Protein AF-A0A1I7K5R8-F1 (afdb_monomer)

Solvent-accessible surface area (backbone atoms only — not comparab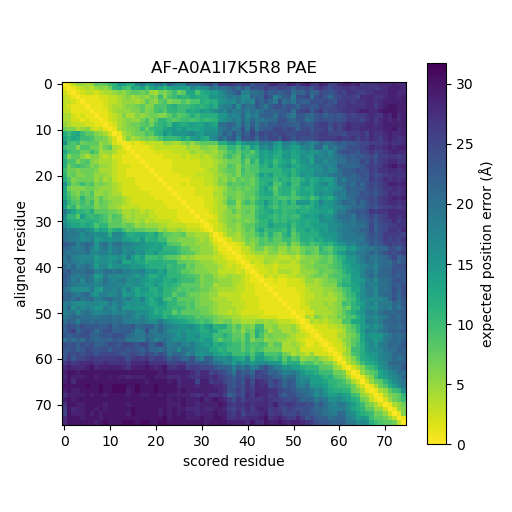le to full-atom values): 4752 Å² total; per-residue (Å²): 133,87,49,70,67,56,54,45,68,70,38,62,70,68,57,27,54,51,50,52,49,54,49,50,54,51,51,51,54,52,57,73,56,60,74,48,93,93,53,78,94,52,95,45,74,68,50,42,51,53,57,53,47,50,53,54,49,48,52,62,70,70,61,64,74,65,92,82,72,81,72,84,77,79,132

Sequence (75 aa):
MLSLDDIVAAAAGDERDALRRAMAEDLETAAARRGGPGFVGASTPADLARALGRERRARLSTGTPRRGDPGRRQA

Structure (mmCIF, N/CA/C/O backbone):
data_AF-A0A1I7K5R8-F1
#
_entry.id   AF-A0A1I7K5R8-F1
#
loop_
_atom_site.group_PDB
_atom_site.id
_atom_site.type_symbol
_atom_site.label_atom_id
_atom_site.label_alt_id
_atom_site.label_comp_id
_atom_site.label_asym_id
_atom_site.label_entity_id
_atom_site.label_seq_id
_atom_site.pdbx_PDB_ins_code
_atom_site.Cartn_x
_atom_site.Cartn_y
_atom_site.Cartn_z
_atom_site.occupancy
_atom_site.B_iso_or_equiv
_atom_site.auth_seq_id
_atom_site.auth_comp_id
_atom_site.auth_asym_id
_atom_site.auth_atom_id
_atom_site.pdbx_PDB_model_num
ATOM 1 N N . MET A 1 1 ? 1.301 12.770 -15.781 1.00 61.34 1 MET A N 1
ATOM 2 C CA . MET A 1 1 ? 2.127 11.983 -14.842 1.00 61.34 1 MET A CA 1
ATOM 3 C C . MET A 1 1 ? 2.358 10.645 -15.515 1.00 61.34 1 MET A C 1
ATOM 5 O O . MET A 1 1 ? 1.368 10.068 -15.942 1.00 61.34 1 MET A O 1
ATOM 9 N N . LEU A 1 2 ? 3.607 10.223 -15.713 1.00 71.25 2 LEU A N 1
ATOM 10 C CA . LEU A 1 2 ? 3.892 8.909 -16.302 1.00 71.25 2 LEU A CA 1
ATOM 11 C C . LEU A 1 2 ? 3.491 7.821 -15.305 1.00 71.25 2 LEU A C 1
ATOM 13 O O . LEU A 1 2 ? 3.764 7.964 -14.109 1.00 71.25 2 LEU A O 1
ATOM 17 N N . SER A 1 3 ? 2.803 6.786 -15.782 1.00 82.44 3 SER A N 1
ATOM 18 C CA . SER A 1 3 ? 2.479 5.627 -14.960 1.00 82.44 3 SER A CA 1
ATOM 19 C C . SER A 1 3 ? 3.703 4.727 -14.818 1.00 82.44 3 SER A C 1
ATOM 21 O O . SER A 1 3 ? 4.673 4.829 -15.571 1.00 82.44 3 SER A O 1
ATOM 23 N N . LEU A 1 4 ? 3.661 3.831 -13.837 1.00 76.12 4 LEU A N 1
ATOM 24 C CA . LEU A 1 4 ? 4.732 2.866 -13.650 1.00 76.12 4 LEU A CA 1
ATOM 25 C C . LEU A 1 4 ? 4.921 1.978 -14.887 1.00 76.12 4 LEU A C 1
ATOM 27 O O . LEU A 1 4 ? 6.053 1.739 -15.302 1.00 76.12 4 LEU A O 1
ATOM 31 N N . ASP A 1 5 ? 3.819 1.533 -15.488 1.00 81.19 5 ASP A N 1
ATOM 32 C CA . ASP A 1 5 ? 3.862 0.702 -16.688 1.00 81.19 5 ASP A CA 1
ATOM 33 C C . ASP A 1 5 ? 4.505 1.445 -17.863 1.00 81.19 5 ASP A C 1
ATOM 35 O O . ASP A 1 5 ? 5.237 0.828 -18.633 1.00 81.19 5 ASP A O 1
ATOM 39 N N . ASP A 1 6 ? 4.339 2.770 -17.952 1.00 81.12 6 ASP A N 1
ATOM 40 C CA . ASP A 1 6 ? 4.988 3.591 -18.982 1.00 81.12 6 ASP 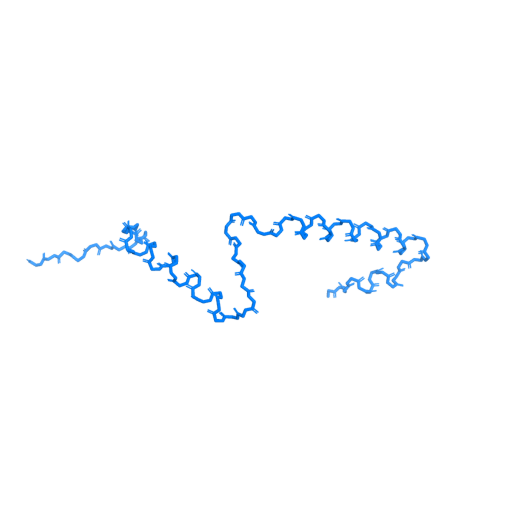A CA 1
ATOM 41 C C . ASP A 1 6 ? 6.512 3.664 -18.787 1.00 81.12 6 ASP A C 1
ATOM 43 O O . ASP A 1 6 ? 7.270 3.609 -19.755 1.00 81.12 6 ASP A O 1
ATOM 47 N N . ILE A 1 7 ? 6.980 3.751 -17.537 1.00 75.94 7 ILE A N 1
ATOM 48 C CA . ILE A 1 7 ? 8.414 3.795 -17.198 1.00 75.94 7 ILE A CA 1
ATOM 49 C C . ILE A 1 7 ? 9.065 2.432 -17.465 1.00 75.94 7 ILE A C 1
ATOM 51 O O . ILE A 1 7 ? 10.116 2.347 -18.099 1.00 75.94 7 ILE A O 1
ATOM 55 N N . VAL A 1 8 ? 8.403 1.354 -17.042 1.00 79.12 8 VAL A N 1
ATOM 56 C CA . VAL A 1 8 ? 8.805 -0.034 -17.311 1.00 79.12 8 VAL A CA 1
ATOM 57 C C . VAL A 1 8 ? 8.832 -0.284 -18.824 1.00 79.12 8 VAL A C 1
ATOM 59 O O . VAL A 1 8 ? 9.772 -0.894 -19.327 1.00 79.12 8 VAL A O 1
ATOM 62 N N . ALA A 1 9 ? 7.835 0.206 -19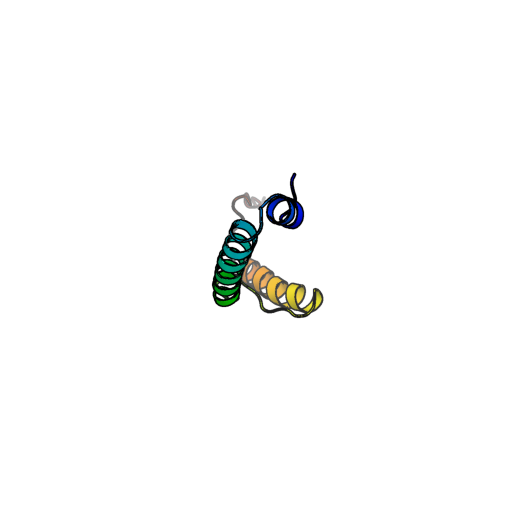.567 1.00 77.19 9 ALA A N 1
ATOM 63 C CA . ALA A 1 9 ? 7.749 0.062 -21.018 1.00 77.19 9 ALA A CA 1
ATOM 64 C C . ALA A 1 9 ? 8.841 0.837 -21.775 1.00 77.19 9 ALA A C 1
ATOM 66 O O . ALA A 1 9 ? 9.266 0.383 -22.839 1.00 77.19 9 ALA A O 1
ATOM 67 N N . ALA A 1 10 ? 9.310 1.960 -21.227 1.00 74.56 10 ALA A N 1
ATOM 68 C CA . ALA A 1 10 ? 10.398 2.751 -21.795 1.00 74.56 10 ALA A CA 1
ATOM 69 C C . ALA A 1 10 ? 11.794 2.151 -21.528 1.00 74.56 10 ALA A C 1
ATOM 71 O O . ALA A 1 10 ? 12.704 2.363 -22.326 1.00 74.56 10 ALA A O 1
ATOM 72 N N . ALA A 1 11 ? 11.962 1.374 -20.451 1.00 72.94 11 ALA A N 1
ATOM 73 C CA . ALA A 1 11 ? 13.209 0.674 -20.145 1.00 72.94 11 ALA A CA 1
ATOM 74 C C . ALA A 1 11 ? 13.442 -0.522 -21.092 1.00 72.94 11 ALA A C 1
ATOM 76 O O . ALA A 1 11 ? 12.526 -1.320 -21.360 1.00 72.94 11 ALA A O 1
ATOM 77 N N . ALA A 1 12 ? 14.675 -0.664 -21.588 1.00 69.94 12 ALA A N 1
ATOM 78 C CA . ALA A 1 12 ? 15.081 -1.760 -22.466 1.00 69.94 12 ALA A CA 1
ATOM 79 C C . ALA A 1 12 ? 15.453 -3.013 -21.655 1.00 69.94 12 ALA A C 1
ATOM 81 O O . ALA A 1 12 ? 16.248 -2.931 -20.725 1.00 69.94 12 ALA A O 1
ATOM 82 N N . GLY A 1 13 ? 14.896 -4.171 -22.039 1.00 70.50 13 GLY A N 1
ATOM 83 C CA . GLY A 1 13 ? 15.300 -5.518 -21.596 1.00 70.50 13 GLY A CA 1
ATOM 84 C C . GLY A 1 13 ? 15.713 -5.639 -20.124 1.00 70.50 13 GLY A C 1
ATOM 85 O O . GLY A 1 13 ? 14.870 -5.603 -19.231 1.00 70.50 13 GLY A O 1
ATOM 86 N N . ASP A 1 14 ? 17.016 -5.764 -19.883 1.00 79.31 14 ASP A N 1
ATOM 87 C CA . ASP A 1 14 ? 17.594 -6.013 -18.557 1.00 79.31 14 ASP A CA 1
ATOM 88 C C . ASP A 1 14 ? 17.308 -4.895 -17.543 1.00 79.31 14 ASP A C 1
ATOM 90 O O . ASP A 1 14 ? 17.109 -5.164 -16.357 1.00 79.31 14 ASP A O 1
ATOM 94 N N . GLU A 1 15 ? 17.221 -3.640 -17.993 1.00 76.94 15 GLU A N 1
ATOM 95 C CA . GLU A 1 15 ? 16.884 -2.503 -17.128 1.00 76.94 15 GLU A CA 1
ATOM 96 C C . GLU A 1 15 ? 15.439 -2.605 -16.621 1.00 76.94 15 GLU A C 1
ATOM 98 O O . GLU A 1 15 ? 15.153 -2.329 -15.455 1.00 76.94 15 GLU A O 1
ATOM 103 N N . ARG A 1 16 ? 14.528 -3.098 -17.468 1.00 82.62 16 ARG A N 1
ATOM 104 C CA . ARG A 1 16 ? 13.135 -3.358 -17.094 1.00 82.62 16 ARG A CA 1
ATOM 105 C C . ARG A 1 16 ? 13.033 -4.449 -16.037 1.00 82.62 16 ARG A C 1
ATOM 107 O O . ARG A 1 16 ? 12.247 -4.323 -15.098 1.00 82.62 16 ARG A O 1
ATOM 114 N N . ASP A 1 17 ? 13.802 -5.519 -16.189 1.00 86.19 17 ASP A N 1
ATOM 115 C CA . ASP A 1 17 ? 13.768 -6.645 -15.259 1.00 86.19 17 ASP A CA 1
ATOM 116 C C . ASP A 1 17 ? 14.426 -6.299 -13.920 1.00 86.19 17 ASP A C 1
ATOM 118 O O . ASP A 1 17 ? 13.920 -6.694 -12.866 1.00 86.19 17 ASP A O 1
ATOM 122 N N . ALA A 1 18 ? 15.491 -5.492 -13.935 1.00 88.12 18 ALA A N 1
ATOM 123 C CA . ALA A 1 18 ? 16.065 -4.911 -12.726 1.00 88.12 18 ALA A CA 1
ATOM 124 C C . ALA A 1 18 ? 15.053 -4.009 -12.000 1.00 88.12 18 ALA A C 1
ATOM 126 O O . ALA A 1 18 ? 14.850 -4.168 -10.796 1.00 88.12 18 ALA A O 1
ATOM 127 N N . LEU A 1 19 ? 14.358 -3.131 -12.735 1.00 85.25 19 LEU A N 1
ATOM 128 C CA . LEU A 1 19 ? 13.329 -2.250 -12.179 1.00 85.25 19 LEU A CA 1
ATOM 129 C C . LEU A 1 19 ? 12.172 -3.053 -11.564 1.00 85.25 19 LEU A C 1
ATOM 131 O O . LEU A 1 19 ? 11.761 -2.789 -10.436 1.00 85.25 19 LEU A O 1
ATOM 135 N N . ARG A 1 20 ? 11.672 -4.076 -12.270 1.00 85.94 20 ARG A N 1
ATOM 136 C CA . ARG A 1 20 ? 10.608 -4.959 -11.765 1.00 85.94 20 ARG A CA 1
ATOM 137 C C . ARG A 1 20 ? 11.016 -5.685 -10.491 1.00 85.94 20 ARG A C 1
ATOM 139 O O . ARG A 1 20 ? 10.203 -5.787 -9.577 1.00 85.94 20 ARG A O 1
ATOM 146 N N . ARG A 1 21 ? 12.257 -6.177 -10.426 1.00 90.38 21 ARG A N 1
ATOM 147 C CA . ARG A 1 21 ? 12.777 -6.865 -9.241 1.00 90.38 21 ARG A CA 1
ATOM 148 C C . ARG A 1 21 ? 12.877 -5.917 -8.046 1.00 90.38 21 ARG A C 1
ATOM 150 O O . ARG A 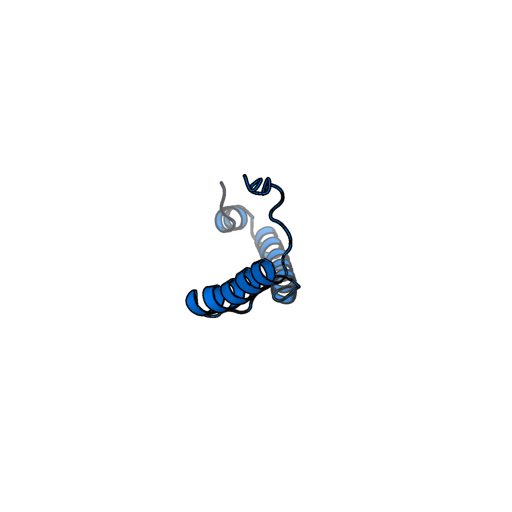1 21 ? 12.321 -6.231 -7.002 1.00 90.38 21 ARG A O 1
ATOM 157 N N . ALA A 1 22 ? 13.481 -4.743 -8.229 1.00 90.69 22 ALA A N 1
ATOM 158 C CA . ALA A 1 22 ? 13.592 -3.736 -7.172 1.00 90.69 22 ALA A CA 1
ATOM 159 C C . ALA A 1 22 ? 12.213 -3.334 -6.618 1.00 90.69 22 ALA A C 1
ATOM 161 O O . ALA A 1 22 ? 12.004 -3.262 -5.412 1.00 90.69 22 ALA A O 1
ATOM 162 N N . MET A 1 23 ? 11.229 -3.158 -7.501 1.00 86.69 23 MET A N 1
ATOM 163 C CA . MET A 1 23 ? 9.871 -2.824 -7.080 1.00 86.69 23 MET A CA 1
ATOM 164 C C . MET A 1 23 ? 9.139 -3.952 -6.365 1.00 86.69 23 MET A C 1
ATOM 166 O O . MET A 1 23 ? 8.347 -3.685 -5.460 1.00 86.69 23 MET A O 1
ATOM 170 N N . ALA A 1 24 ? 9.361 -5.201 -6.770 1.00 91.00 24 ALA A N 1
ATOM 171 C CA . ALA A 1 24 ? 8.797 -6.344 -6.068 1.00 91.00 24 ALA A CA 1
ATOM 172 C C . ALA A 1 24 ? 9.319 -6.405 -4.623 1.00 91.00 24 ALA A C 1
ATOM 174 O O . ALA A 1 24 ? 8.522 -6.569 -3.701 1.00 91.00 24 ALA A O 1
ATOM 175 N N . GLU A 1 25 ? 10.620 -6.178 -4.426 1.00 89.19 25 GLU A N 1
ATOM 176 C CA . GLU A 1 25 ? 11.254 -6.132 -3.102 1.00 89.19 25 GLU A CA 1
ATOM 177 C C . GLU A 1 25 ? 10.707 -4.982 -2.234 1.00 89.19 25 GLU A C 1
ATOM 179 O O . GLU A 1 25 ? 10.393 -5.173 -1.052 1.00 89.19 25 GLU A O 1
ATOM 184 N N . ASP A 1 26 ? 10.505 -3.798 -2.819 1.00 86.56 26 ASP A N 1
ATOM 185 C CA . ASP A 1 26 ? 9.911 -2.650 -2.123 1.00 86.56 26 ASP A CA 1
ATOM 186 C C . ASP A 1 26 ? 8.453 -2.906 -1.716 1.00 86.56 26 ASP A C 1
ATOM 188 O O . ASP A 1 26 ? 8.041 -2.581 -0.597 1.00 86.56 26 ASP A O 1
ATOM 192 N N . LEU A 1 27 ? 7.657 -3.510 -2.604 1.00 86.75 27 LEU A N 1
ATOM 193 C CA . LEU A 1 27 ? 6.268 -3.872 -2.316 1.00 86.75 27 LEU A CA 1
ATOM 194 C C . LEU A 1 27 ? 6.175 -4.944 -1.233 1.00 86.75 27 LEU A C 1
ATOM 196 O O . LEU A 1 27 ? 5.306 -4.847 -0.365 1.00 86.75 27 LEU A O 1
ATOM 200 N N . GLU A 1 28 ? 7.062 -5.935 -1.246 1.00 86.88 28 GLU A N 1
ATOM 201 C CA . GLU A 1 28 ? 7.142 -6.958 -0.205 1.00 86.88 28 GLU A CA 1
ATOM 202 C C . GLU A 1 28 ? 7.523 -6.337 1.145 1.00 86.88 28 GLU A C 1
ATOM 204 O O . GLU A 1 28 ? 6.871 -6.589 2.162 1.00 86.88 28 GLU A O 1
ATOM 209 N N . THR A 1 29 ? 8.483 -5.411 1.146 1.00 82.38 29 THR A N 1
ATOM 210 C CA . THR A 1 29 ? 8.876 -4.645 2.335 1.00 82.38 29 THR A CA 1
ATOM 211 C C . THR A 1 29 ? 7.726 -3.779 2.861 1.00 82.38 29 THR A C 1
ATOM 213 O O . THR A 1 29 ? 7.494 -3.701 4.071 1.00 82.38 29 THR A O 1
ATOM 216 N N . ALA A 1 30 ? 6.963 -3.136 1.976 1.00 79.69 30 ALA A N 1
ATOM 217 C CA . ALA A 1 30 ? 5.789 -2.351 2.347 1.00 79.69 30 ALA A CA 1
ATOM 218 C C . ALA A 1 30 ? 4.642 -3.233 2.866 1.00 79.69 30 ALA A C 1
ATOM 220 O O . ALA A 1 30 ? 3.969 -2.872 3.836 1.00 79.69 30 ALA A O 1
ATOM 221 N N . ALA A 1 31 ? 4.432 -4.404 2.262 1.00 78.38 31 ALA A N 1
ATOM 222 C CA . ALA A 1 31 ? 3.452 -5.386 2.705 1.00 78.38 31 ALA A CA 1
ATOM 223 C C . ALA A 1 31 ? 3.808 -5.947 4.088 1.00 78.38 31 ALA A C 1
ATOM 225 O O . ALA A 1 31 ? 2.930 -6.024 4.946 1.00 78.38 31 ALA A O 1
ATOM 226 N N . ALA A 1 32 ? 5.086 -6.226 4.352 1.00 78.62 32 ALA A N 1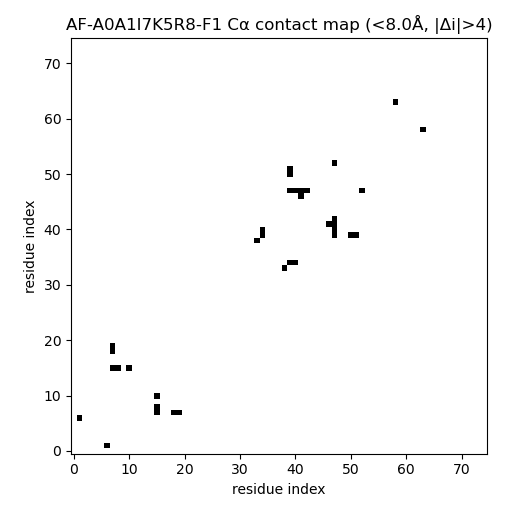
ATOM 227 C CA . ALA A 1 32 ? 5.575 -6.638 5.667 1.00 78.62 32 ALA A CA 1
ATOM 228 C C . ALA A 1 32 ? 5.361 -5.562 6.751 1.00 78.62 32 ALA A C 1
ATOM 230 O O . ALA A 1 32 ? 5.259 -5.876 7.935 1.00 78.62 32 ALA A O 1
ATOM 231 N N . ARG A 1 33 ? 5.249 -4.286 6.355 1.00 74.25 33 ARG A N 1
ATOM 232 C CA . ARG A 1 33 ? 4.944 -3.154 7.247 1.00 74.25 33 ARG A CA 1
ATOM 233 C C . ARG A 1 33 ? 3.445 -2.872 7.411 1.00 74.25 33 ARG A C 1
ATOM 235 O O . ARG A 1 33 ? 3.084 -1.969 8.174 1.00 74.25 33 ARG A O 1
ATOM 242 N N . ARG A 1 34 ? 2.548 -3.612 6.742 1.00 71.00 34 ARG A N 1
ATOM 243 C CA . ARG A 1 34 ? 1.099 -3.498 6.996 1.00 71.00 34 ARG A CA 1
ATOM 244 C C . ARG A 1 34 ? 0.783 -3.951 8.420 1.00 71.00 34 ARG A C 1
ATOM 246 O O . ARG A 1 34 ? 1.227 -5.004 8.855 1.00 71.00 34 ARG A O 1
ATOM 253 N N . GLY A 1 35 ? -0.046 -3.178 9.123 1.00 73.81 35 GLY A N 1
ATOM 254 C CA . GLY A 1 35 ? -0.490 -3.520 10.483 1.00 73.81 35 GLY A CA 1
ATOM 255 C C . GLY A 1 35 ? 0.260 -2.816 11.619 1.00 73.81 35 GLY A C 1
ATOM 256 O O . GLY A 1 35 ? 0.053 -3.169 12.776 1.00 73.81 35 GLY A O 1
ATOM 257 N N . GLY A 1 36 ? 1.102 -1.820 11.320 1.00 71.69 36 GLY A N 1
ATOM 258 C CA . GLY A 1 36 ? 1.717 -0.968 12.344 1.00 71.69 36 GLY A CA 1
ATOM 259 C C . GLY A 1 36 ? 0.708 -0.091 13.113 1.00 71.69 36 GLY A C 1
ATOM 260 O O . GLY A 1 36 ? -0.469 -0.023 12.748 1.00 71.69 36 GLY A O 1
ATOM 261 N N . PRO A 1 37 ? 1.148 0.613 14.173 1.00 72.38 37 PRO A N 1
ATOM 262 C CA . PRO A 1 37 ? 0.293 1.504 14.958 1.00 72.38 37 PRO A CA 1
ATOM 263 C C . PRO A 1 37 ? -0.492 2.489 14.076 1.00 72.38 37 PRO A C 1
ATOM 265 O O . PRO A 1 37 ? 0.084 3.172 13.233 1.00 72.38 37 PRO A O 1
ATOM 268 N N . GLY A 1 38 ? -1.814 2.553 14.261 1.00 74.06 38 GLY A N 1
ATOM 269 C CA . GLY A 1 38 ? -2.713 3.378 13.441 1.00 74.06 38 GLY A CA 1
ATOM 270 C C . GLY A 1 38 ? -3.240 2.699 12.170 1.00 74.06 38 GLY A C 1
ATOM 271 O O . GLY A 1 38 ? -4.099 3.265 11.497 1.00 74.06 38 GLY A O 1
ATOM 272 N N . PHE A 1 39 ? -2.791 1.481 11.854 1.00 79.69 39 PHE A N 1
ATOM 273 C CA . PHE A 1 39 ? -3.378 0.665 10.796 1.00 79.69 39 PHE A CA 1
ATOM 274 C C . PHE A 1 39 ? -4.531 -0.178 11.352 1.00 79.69 39 PHE A C 1
ATOM 276 O O . PHE A 1 39 ? -4.401 -0.838 12.381 1.00 79.69 39 PHE A O 1
ATOM 283 N N . VAL A 1 40 ? -5.666 -0.179 10.654 1.00 82.88 40 VAL A N 1
ATOM 284 C CA . VAL A 1 40 ? -6.839 -0.974 11.028 1.00 82.88 40 VAL A CA 1
ATOM 285 C C . VAL A 1 40 ? -7.043 -2.061 9.985 1.00 82.88 40 VAL A C 1
ATOM 287 O O . VAL A 1 40 ? -7.279 -1.770 8.814 1.00 82.88 40 VAL A O 1
ATOM 290 N N . GLY A 1 41 ? -6.973 -3.321 10.414 1.00 82.81 41 GLY A N 1
ATOM 291 C CA . GLY A 1 41 ? -7.389 -4.448 9.587 1.00 82.81 41 GLY A CA 1
ATOM 292 C C . GLY A 1 41 ? -8.899 -4.399 9.363 1.00 82.81 41 GLY A C 1
ATOM 293 O O . GLY A 1 41 ? -9.667 -4.590 10.303 1.00 82.81 41 GLY A O 1
ATOM 294 N N . ALA A 1 42 ? -9.326 -4.126 8.133 1.00 88.06 42 ALA A N 1
ATOM 295 C CA . ALA A 1 42 ? -10.729 -4.127 7.738 1.00 88.06 42 ALA A CA 1
ATOM 296 C C . ALA A 1 42 ? -10.868 -4.726 6.335 1.00 88.06 42 ALA A C 1
ATOM 298 O O . ALA A 1 42 ? -10.148 -4.337 5.417 1.00 88.06 42 ALA A O 1
ATOM 299 N N . SER A 1 43 ? -11.794 -5.669 6.176 1.00 87.00 43 SER A N 1
ATOM 300 C CA . SER A 1 43 ? -12.135 -6.285 4.888 1.00 87.00 43 SER A CA 1
ATOM 301 C C . SER A 1 43 ? -13.256 -5.537 4.168 1.00 87.00 43 SER A C 1
ATOM 303 O O . SER A 1 43 ? -13.355 -5.609 2.946 1.00 87.00 43 SER A O 1
ATOM 305 N N . THR A 1 44 ? -14.084 -4.790 4.908 1.00 91.81 44 THR A N 1
ATOM 306 C CA . THR A 1 44 ? -15.161 -3.968 4.350 1.00 91.81 44 THR A CA 1
ATOM 307 C C . THR A 1 44 ? -15.107 -2.525 4.865 1.00 91.81 44 THR A C 1
ATOM 309 O O . THR A 1 44 ? -14.629 -2.273 5.979 1.00 91.81 44 THR A O 1
ATOM 312 N N . PRO A 1 45 ? -15.659 -1.552 4.113 1.00 86.00 45 PRO A N 1
ATOM 313 C CA . PRO A 1 45 ? -15.799 -0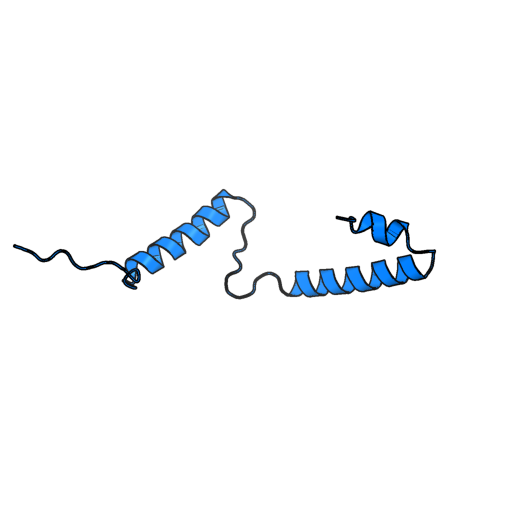.177 4.596 1.00 86.00 45 PRO A CA 1
ATOM 314 C C . PRO A 1 45 ? -16.583 -0.076 5.915 1.00 86.00 45 PRO A C 1
ATOM 316 O O . PRO A 1 45 ? -16.293 0.780 6.752 1.00 86.00 45 PRO A O 1
ATOM 319 N N . ALA A 1 46 ? -17.554 -0.970 6.131 1.00 87.88 46 ALA A N 1
ATOM 320 C CA . ALA A 1 46 ? -18.327 -1.023 7.367 1.00 87.88 46 ALA A CA 1
ATOM 321 C C . ALA A 1 46 ? -17.459 -1.422 8.573 1.00 87.88 46 ALA A C 1
ATOM 323 O O . ALA A 1 46 ? -17.610 -0.848 9.654 1.00 87.88 46 ALA A O 1
ATOM 324 N N . ASP A 1 47 ? -16.525 -2.357 8.397 1.00 88.06 47 ASP A N 1
ATOM 325 C CA . ASP A 1 47 ? -15.618 -2.794 9.464 1.00 88.06 47 ASP A CA 1
ATOM 326 C C . ASP A 1 47 ? -14.629 -1.694 9.841 1.00 88.06 47 ASP A C 1
ATOM 328 O O . ASP A 1 47 ? -14.411 -1.436 11.027 1.00 88.06 47 ASP A O 1
ATOM 332 N N . LEU A 1 48 ? -14.141 -0.950 8.844 1.00 86.25 48 LEU A N 1
ATOM 333 C CA . LEU A 1 48 ? -13.327 0.240 9.066 1.00 86.25 48 LEU A CA 1
ATOM 334 C C . LEU A 1 48 ? -14.100 1.304 9.857 1.00 86.25 48 LEU A C 1
ATOM 336 O O . LEU A 1 48 ? -13.608 1.818 10.862 1.00 86.25 48 LEU A O 1
ATOM 340 N N . ALA A 1 49 ? -15.336 1.607 9.448 1.00 86.94 49 ALA A N 1
ATOM 341 C CA . ALA A 1 49 ? -16.181 2.586 10.128 1.00 86.94 49 ALA A CA 1
ATOM 342 C C . ALA A 1 49 ? -16.501 2.177 11.576 1.00 86.94 49 ALA A C 1
ATOM 344 O O . ALA A 1 49 ? -16.551 3.029 12.467 1.00 86.94 49 ALA A O 1
ATOM 345 N N . ARG A 1 50 ? -16.680 0.878 11.845 1.00 84.50 50 ARG A N 1
ATOM 346 C CA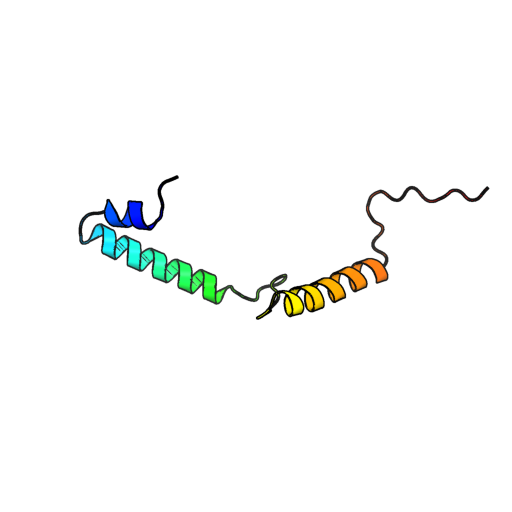 . ARG A 1 50 ? -16.866 0.352 13.206 1.00 84.50 50 ARG A CA 1
ATOM 347 C C . ARG A 1 50 ? -15.603 0.501 14.048 1.00 84.50 50 ARG A C 1
ATOM 349 O O . ARG A 1 50 ? -15.704 0.976 15.181 1.00 84.50 50 ARG A O 1
ATOM 356 N N . ALA A 1 51 ? -14.448 0.119 13.512 1.00 85.62 51 ALA A N 1
ATOM 357 C CA . ALA A 1 51 ? -13.169 0.185 14.209 1.00 85.62 51 ALA A CA 1
ATOM 358 C C . ALA A 1 51 ? -12.767 1.638 14.519 1.00 85.62 51 ALA A C 1
ATOM 360 O O . ALA A 1 51 ? -12.601 1.999 15.686 1.00 85.62 51 ALA A O 1
ATOM 361 N N . LEU A 1 52 ? -12.748 2.507 13.504 1.00 83.25 52 LEU A N 1
ATOM 362 C CA . LEU A 1 52 ? -12.428 3.929 13.666 1.00 83.25 52 LEU A CA 1
ATOM 363 C C . LEU A 1 52 ? -13.509 4.684 14.447 1.00 83.25 52 LEU A C 1
ATOM 365 O O . LEU A 1 52 ? -13.214 5.605 15.205 1.00 83.25 52 LEU A O 1
ATOM 369 N N . GLY A 1 53 ? -14.779 4.301 14.298 1.00 82.38 53 GLY A N 1
ATOM 370 C CA . GLY A 1 53 ? -15.888 4.913 15.024 1.00 82.38 53 GLY A CA 1
ATOM 371 C C . GLY A 1 53 ? -15.818 4.676 16.533 1.00 82.38 53 GLY A C 1
ATOM 372 O O . GLY A 1 53 ? -16.150 5.582 17.300 1.00 82.38 53 GLY A O 1
ATOM 373 N N . ARG A 1 54 ? -15.368 3.491 16.977 1.00 74.94 54 ARG A N 1
ATOM 374 C CA . ARG A 1 54 ? -15.116 3.203 18.401 1.00 74.94 54 ARG A CA 1
ATOM 375 C C . ARG A 1 54 ? -13.979 4.059 18.943 1.00 74.94 54 ARG A C 1
ATOM 377 O O . ARG A 1 54 ? -14.162 4.705 19.968 1.00 74.94 54 ARG A O 1
ATOM 384 N N . GLU A 1 55 ? -12.858 4.121 18.233 1.00 73.94 55 GLU A N 1
ATOM 385 C CA . GLU A 1 55 ? -11.699 4.918 18.639 1.00 73.94 55 GLU A CA 1
ATOM 386 C C . GLU A 1 55 ? -12.028 6.420 18.679 1.00 73.94 55 GLU A C 1
ATOM 388 O O . GLU A 1 55 ? -11.713 7.106 19.649 1.00 73.94 55 GLU A O 1
ATOM 393 N N . ARG A 1 56 ? -12.761 6.934 17.679 1.00 68.88 56 ARG A N 1
ATOM 394 C CA . ARG A 1 56 ? -13.242 8.324 17.657 1.00 68.88 56 ARG A CA 1
ATOM 395 C C . ARG A 1 56 ? -14.123 8.638 18.865 1.00 68.88 56 ARG A C 1
ATOM 397 O O . ARG A 1 56 ? -13.971 9.699 19.458 1.00 68.88 56 ARG A O 1
ATOM 404 N N . ARG A 1 57 ? -15.036 7.734 19.242 1.00 70.94 57 ARG A N 1
ATOM 405 C CA . ARG A 1 57 ? -15.875 7.901 20.443 1.00 70.94 57 ARG A CA 1
ATOM 406 C C . ARG A 1 57 ? -15.058 7.819 21.729 1.00 70.94 57 ARG A C 1
ATOM 408 O O . ARG A 1 57 ? -15.293 8.627 22.616 1.00 70.94 57 ARG A O 1
ATOM 415 N N . ALA A 1 58 ? -14.090 6.908 21.810 1.00 71.31 58 ALA A N 1
ATOM 416 C CA . ALA A 1 58 ? -13.195 6.797 22.957 1.00 71.31 58 ALA A CA 1
ATOM 417 C C . ALA A 1 58 ? -12.391 8.090 23.164 1.00 71.31 58 ALA A C 1
ATOM 419 O O . ALA A 1 58 ? -12.420 8.630 24.261 1.00 71.31 58 ALA A O 1
ATOM 420 N N . ARG A 1 59 ? -11.802 8.665 22.102 1.00 69.81 59 ARG A N 1
ATOM 421 C CA . ARG A 1 59 ? -11.098 9.963 22.168 1.00 69.81 59 ARG A CA 1
ATOM 422 C C . ARG A 1 59 ? -11.992 11.116 22.640 1.00 69.81 59 ARG A C 1
ATOM 424 O O . ARG A 1 59 ? -11.537 11.990 23.369 1.00 69.81 59 ARG A O 1
ATOM 431 N N . LEU A 1 60 ? -13.261 11.122 22.227 1.00 68.50 60 LEU A N 1
ATOM 432 C CA . LEU A 1 60 ? -14.242 12.119 22.672 1.00 68.50 60 LEU A CA 1
ATOM 433 C C . LEU A 1 60 ? -14.689 11.884 24.126 1.00 68.50 60 LEU A C 1
ATOM 435 O O . LEU A 1 60 ? -14.970 12.843 24.835 1.00 68.50 60 LEU A O 1
ATOM 439 N N . SER A 1 61 ? -14.728 10.626 24.574 1.00 66.06 61 SER A N 1
ATOM 440 C CA . SER A 1 61 ? -15.098 10.233 25.939 1.00 66.06 61 SER A CA 1
ATOM 441 C C . SER A 1 61 ? -13.974 10.447 26.952 1.00 66.06 61 SER A C 1
ATOM 443 O O . SER A 1 61 ? -14.264 10.704 28.114 1.00 66.06 61 SER A O 1
ATOM 445 N N . THR A 1 62 ? -12.706 10.347 26.542 1.00 63.88 62 THR A N 1
ATOM 446 C CA . THR A 1 62 ? -11.537 10.589 27.407 1.00 63.88 62 THR A CA 1
ATOM 447 C C . THR A 1 62 ? -11.213 12.074 27.572 1.00 63.88 62 THR A C 1
ATOM 449 O O . THR A 1 62 ? -10.188 12.411 28.153 1.00 63.88 62 THR A O 1
ATOM 452 N N . GLY A 1 63 ? -12.069 12.971 27.069 1.00 56.22 63 GLY A N 1
ATOM 453 C CA . GLY A 1 63 ? -12.022 14.387 27.416 1.00 56.22 63 GLY A CA 1
ATOM 454 C C . GLY A 1 63 ? -10.727 15.097 27.032 1.00 56.22 63 GLY A C 1
ATOM 455 O O . GLY A 1 63 ? -10.317 16.004 27.746 1.00 56.22 63 GLY A O 1
ATOM 456 N N . THR A 1 64 ? -10.069 14.741 25.922 1.00 54.09 64 THR A N 1
ATOM 457 C CA . THR A 1 64 ? -9.086 15.675 25.355 1.00 54.09 64 THR A CA 1
ATOM 458 C C . THR A 1 64 ? -9.874 16.874 24.835 1.00 54.09 64 THR A C 1
ATOM 460 O O . THR A 1 64 ? -10.642 16.695 23.879 1.00 54.09 64 THR A O 1
ATOM 463 N N . PRO A 1 65 ? -9.751 18.070 25.442 1.00 51.03 65 PRO A N 1
ATOM 464 C CA . PRO A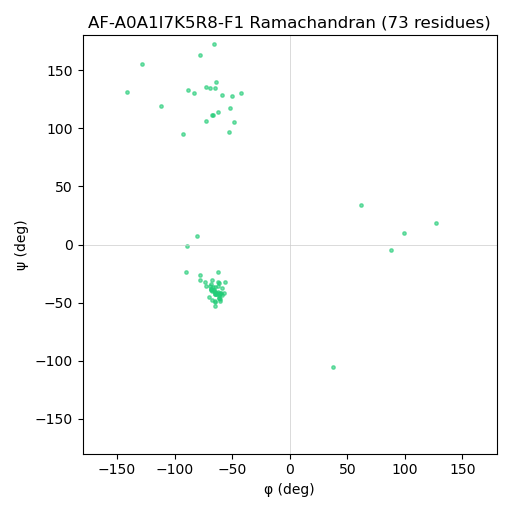 1 65 ? -10.470 19.228 24.952 1.00 51.03 65 PRO A CA 1
ATOM 465 C C . PRO A 1 65 ? -10.039 19.442 23.506 1.00 51.03 65 PRO A C 1
ATOM 467 O O . PRO A 1 65 ? -8.845 19.465 23.188 1.00 51.03 65 PRO A O 1
ATOM 470 N N . ARG A 1 66 ? -11.019 19.568 22.607 1.00 58.00 66 ARG A N 1
ATOM 471 C CA . ARG A 1 66 ? -10.755 20.121 21.282 1.00 58.00 66 ARG A CA 1
ATOM 472 C C . ARG A 1 66 ? -10.042 21.443 21.530 1.00 58.00 66 ARG A C 1
ATOM 474 O O . ARG A 1 66 ? -10.601 22.321 22.180 1.00 58.00 66 ARG A O 1
ATOM 481 N N . ARG A 1 67 ? -8.798 21.559 21.065 1.00 52.38 67 ARG A N 1
ATOM 482 C CA . ARG A 1 67 ? -8.043 22.812 21.055 1.00 52.38 67 ARG A CA 1
ATOM 483 C C . ARG A 1 67 ? -8.923 23.862 20.362 1.00 52.38 67 ARG A C 1
ATOM 485 O O . ARG A 1 67 ? -8.997 23.861 19.138 1.00 52.38 67 ARG A O 1
ATOM 492 N N . GLY A 1 68 ? -9.649 24.664 21.145 1.00 51.59 68 GLY A N 1
ATOM 493 C CA . GLY A 1 68 ? -10.594 25.662 20.641 1.00 51.59 68 GLY A CA 1
ATOM 494 C C . GLY A 1 68 ? -12.030 25.642 21.181 1.00 51.59 68 GLY A C 1
ATOM 495 O O . GLY A 1 68 ? -12.866 26.239 20.517 1.00 51.59 68 GLY A O 1
ATOM 496 N N . ASP A 1 69 ? -12.356 25.013 22.318 1.00 54.06 69 ASP A N 1
ATOM 497 C CA . ASP A 1 69 ? -13.659 25.244 22.975 1.00 54.06 69 ASP A CA 1
ATOM 498 C C . ASP A 1 69 ? -13.542 26.368 24.030 1.00 54.06 69 ASP A C 1
ATOM 500 O O . ASP A 1 69 ? -13.072 26.115 25.145 1.00 54.06 69 ASP A O 1
ATOM 504 N N . PRO A 1 70 ? -13.865 27.638 23.703 1.00 50.84 70 PRO A N 1
ATOM 505 C CA . PRO A 1 70 ? -13.943 28.689 24.701 1.00 50.84 70 PRO A CA 1
ATOM 506 C C . PRO A 1 70 ? -15.203 28.433 25.524 1.00 50.84 70 PRO A C 1
ATOM 508 O O . PRO A 1 70 ? -16.323 28.633 25.054 1.00 50.84 70 PRO A O 1
ATOM 511 N N . GLY A 1 71 ? -14.998 27.956 26.751 1.00 46.78 71 GLY A N 1
ATOM 512 C C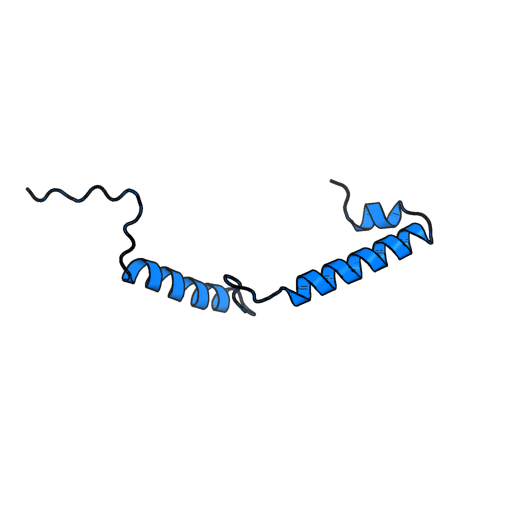A . GLY A 1 71 ? -16.067 27.596 27.669 1.00 46.78 71 GLY A CA 1
ATOM 513 C C . GLY A 1 71 ? -17.202 28.618 27.677 1.00 46.78 71 GLY A C 1
ATOM 514 O O . GLY A 1 71 ? -16.981 29.824 27.821 1.00 46.78 71 GLY A O 1
ATOM 515 N N . ARG A 1 72 ? -18.433 28.109 27.545 1.00 54.22 72 ARG A N 1
ATOM 516 C CA . ARG A 1 72 ? -19.653 28.836 27.900 1.00 54.22 72 ARG A CA 1
ATOM 517 C C . ARG A 1 72 ? -19.460 29.432 29.294 1.00 54.22 72 ARG A C 1
ATOM 519 O O . ARG A 1 72 ? -19.518 28.713 30.290 1.00 54.22 72 ARG A O 1
ATOM 526 N N . ARG A 1 73 ? -19.246 30.746 29.362 1.00 54.09 73 ARG A N 1
ATOM 527 C CA . ARG A 1 73 ? -19.461 31.509 30.590 1.00 54.09 73 ARG A CA 1
ATOM 528 C C . ARG A 1 73 ? -20.945 31.380 30.914 1.00 54.09 73 ARG A C 1
ATOM 530 O O . ARG A 1 73 ? -21.785 31.793 30.117 1.00 54.09 73 ARG A O 1
ATOM 537 N N . GLN A 1 74 ? -21.246 30.714 32.023 1.00 51.09 74 GLN A N 1
ATOM 538 C CA . GLN A 1 74 ? -22.565 30.790 32.632 1.00 51.09 74 GLN A CA 1
ATOM 539 C C . GLN A 1 74 ? -22.795 32.233 33.096 1.00 51.09 74 GLN A C 1
ATOM 541 O O . GLN A 1 74 ? -21.846 32.893 33.528 1.00 51.09 74 GLN A O 1
ATOM 546 N N . ALA A 1 75 ? -24.026 32.696 32.880 1.00 45.94 75 ALA A N 1
ATOM 547 C CA . ALA A 1 75 ? -24.539 34.002 33.274 1.00 45.94 75 ALA A CA 1
ATOM 548 C C . ALA A 1 75 ? -24.593 34.160 34.798 1.00 45.94 75 ALA A C 1
ATOM 550 O O . ALA A 1 75 ? -24.720 33.120 35.486 1.00 45.94 75 ALA A O 1
#

Radius of gyration: 22.99 Å; Cα contacts (8 Å, |Δi|>4): 18; chains: 1; bounding box: 42×41×56 Å

pLDDT: mean 74.86, std 12.43, range [45.94, 91.81]

Secondary structure (DSSP, 8-state):
---HHHHHHHS-HHHHHHHHHHHHHHHHHHHHTTT-TT----SSHHHHHHHHHHHHHHHHHTT---TT-------

Mean predicted aligned error: 14.6 Å

Foldseek 3Di:
DQDPVNVLVPDPDPRSVVVVVVVVVVVVVVVVVAPPPPHDDDPDPVSVCVVVVVVVVVVVVVDPDDPDDPDDDDD